Protein AF-A0A2X3JBE9-F1 (afdb_monomer_lite)

Organism: NCBI:txid158822

Structure (mmCIF, N/CA/C/O backbone):
data_AF-A0A2X3JBE9-F1
#
_entry.id   AF-A0A2X3JBE9-F1
#
loop_
_atom_site.group_PDB
_atom_site.id
_atom_site.type_symbol
_atom_site.label_atom_id
_atom_site.label_alt_id
_atom_site.label_comp_id
_atom_site.label_asym_id
_atom_site.label_entity_id
_atom_site.label_seq_id
_atom_site.pdbx_PDB_ins_code
_atom_site.Cartn_x
_atom_site.Cartn_y
_atom_site.Cartn_z
_atom_site.occupancy
_atom_site.B_iso_or_equiv
_atom_site.auth_seq_id
_atom_site.auth_comp_id
_atom_site.auth_asym_id
_atom_site.auth_atom_id
_atom_site.pdbx_PDB_model_num
ATOM 1 N N . MET A 1 1 ? 11.862 -20.921 -4.159 1.00 61.41 1 MET A N 1
ATOM 2 C CA . MET A 1 1 ? 11.186 -20.033 -3.189 1.00 61.41 1 MET A CA 1
ATOM 3 C C . MET A 1 1 ? 11.695 -18.623 -3.441 1.00 61.4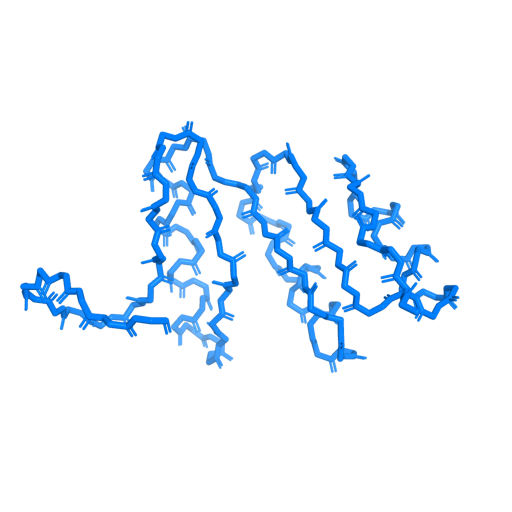1 1 MET A C 1
ATOM 5 O O . MET A 1 1 ? 12.890 -18.413 -3.296 1.00 61.41 1 MET A O 1
ATOM 9 N N . ILE A 1 2 ? 10.853 -17.706 -3.929 1.00 66.81 2 ILE A N 1
ATOM 10 C CA . ILE A 1 2 ? 11.260 -16.307 -4.149 1.00 66.81 2 ILE A CA 1
ATOM 11 C C . ILE A 1 2 ? 11.251 -15.612 -2.776 1.00 66.81 2 ILE A C 1
ATOM 13 O O . ILE A 1 2 ? 10.244 -15.725 -2.072 1.00 66.81 2 ILE A O 1
ATOM 17 N N . PRO A 1 3 ? 12.349 -14.966 -2.344 1.00 75.88 3 PRO A N 1
ATOM 18 C CA . PRO A 1 3 ? 12.397 -14.285 -1.055 1.00 75.88 3 PRO A CA 1
ATOM 19 C C . PRO A 1 3 ? 11.423 -13.103 -1.036 1.00 75.88 3 PRO A C 1
ATOM 21 O O . PRO A 1 3 ? 11.152 -12.500 -2.071 1.00 75.88 3 PRO A O 1
ATOM 24 N N . ARG A 1 4 ? 10.909 -12.763 0.150 1.00 82.19 4 ARG A N 1
ATOM 25 C CA . ARG A 1 4 ? 10.078 -11.572 0.361 1.00 82.19 4 ARG A CA 1
ATOM 26 C C . ARG A 1 4 ? 10.980 -10.385 0.715 1.00 82.19 4 ARG A C 1
ATOM 28 O O . ARG A 1 4 ? 11.398 -10.308 1.874 1.00 82.19 4 ARG A O 1
ATOM 35 N N . PRO A 1 5 ? 11.315 -9.483 -0.224 1.00 87.25 5 PRO A N 1
ATOM 36 C CA . PRO A 1 5 ? 12.104 -8.307 0.100 1.00 87.25 5 PRO A CA 1
ATOM 37 C C . PRO A 1 5 ? 11.316 -7.355 1.003 1.00 87.25 5 PRO A C 1
ATOM 39 O O . PRO A 1 5 ? 10.110 -7.133 0.843 1.00 87.25 5 PRO A O 1
ATOM 42 N N . THR A 1 6 ? 12.038 -6.782 1.959 1.00 89.06 6 THR A N 1
ATOM 43 C CA . THR A 1 6 ? 11.557 -5.671 2.771 1.00 89.06 6 THR A CA 1
ATOM 44 C C . THR A 1 6 ? 11.979 -4.379 2.095 1.00 89.06 6 THR A C 1
ATOM 46 O O . THR A 1 6 ? 13.158 -4.181 1.813 1.00 89.06 6 THR A O 1
ATOM 49 N N . VAL A 1 7 ? 11.012 -3.508 1.847 1.00 90.56 7 VAL A N 1
ATOM 50 C CA . VAL A 1 7 ? 11.196 -2.205 1.218 1.00 90.56 7 VAL A CA 1
ATOM 51 C C . VAL A 1 7 ? 10.845 -1.105 2.207 1.00 90.56 7 VAL A C 1
ATOM 53 O O . VAL A 1 7 ? 9.951 -1.240 3.049 1.00 90.56 7 VAL A O 1
ATOM 56 N N . SER A 1 8 ? 11.570 -0.002 2.109 1.00 88.81 8 SER A N 1
ATOM 57 C CA . SER A 1 8 ? 11.364 1.191 2.927 1.00 88.81 8 SER A CA 1
ATOM 58 C C . SER A 1 8 ? 10.579 2.268 2.176 1.00 88.81 8 SER A C 1
ATOM 60 O O . SER A 1 8 ? 9.985 3.157 2.787 1.00 88.81 8 SER A O 1
ATOM 62 N N . THR A 1 9 ? 10.516 2.170 0.843 1.00 89.44 9 THR A N 1
ATOM 63 C CA . THR A 1 9 ? 9.785 3.108 -0.011 1.00 89.44 9 THR A CA 1
ATOM 64 C C . THR A 1 9 ? 8.836 2.394 -0.974 1.00 89.44 9 THR A C 1
ATOM 66 O O . THR A 1 9 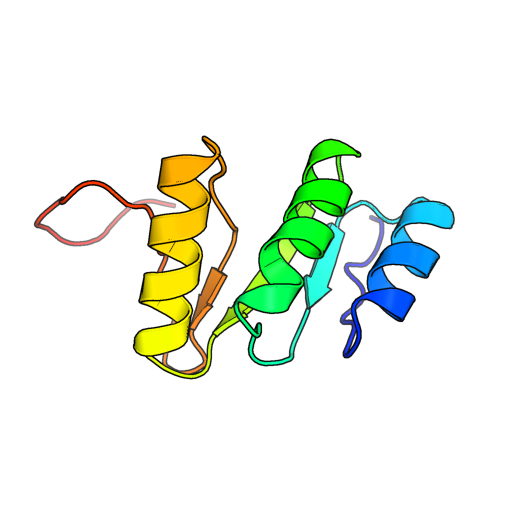? 9.045 1.248 -1.368 1.00 89.44 9 THR A O 1
ATOM 69 N N . LEU A 1 10 ? 7.774 3.088 -1.398 1.00 88.06 10 LEU A N 1
ATOM 70 C CA . LEU A 1 10 ? 6.894 2.573 -2.455 1.00 88.06 10 LEU A CA 1
ATOM 71 C C . LEU A 1 10 ? 7.569 2.562 -3.831 1.00 88.06 10 LEU A C 1
ATOM 73 O O . LEU A 1 10 ? 7.192 1.760 -4.674 1.00 88.06 10 LEU A O 1
ATOM 77 N N . ALA A 1 11 ? 8.575 3.412 -4.052 1.00 89.56 11 ALA A N 1
ATOM 78 C CA . ALA A 1 11 ? 9.355 3.393 -5.287 1.00 89.56 11 ALA A CA 1
ATOM 79 C C . ALA A 1 11 ? 10.182 2.100 -5.400 1.00 89.56 11 ALA A C 1
ATOM 81 O O . ALA A 1 11 ? 10.194 1.469 -6.452 1.00 89.56 11 ALA A O 1
ATOM 82 N N . GLU A 1 12 ? 10.803 1.657 -4.301 1.00 89.06 12 GLU A N 1
ATOM 83 C CA . GLU A 1 12 ? 11.424 0.329 -4.229 1.00 89.06 12 GLU A CA 1
ATOM 84 C C . GLU A 1 12 ? 10.386 -0.766 -4.489 1.00 89.06 12 GLU A C 1
ATOM 86 O O . GLU A 1 12 ? 10.631 -1.652 -5.302 1.00 89.06 12 GLU A O 1
ATOM 91 N N . ALA A 1 13 ? 9.204 -0.686 -3.863 1.00 89.81 13 ALA A N 1
ATOM 92 C CA . ALA A 1 13 ? 8.133 -1.660 -4.077 1.00 89.81 13 ALA A CA 1
ATOM 93 C C . ALA A 1 13 ? 7.724 -1.768 -5.559 1.00 89.81 13 ALA A C 1
ATOM 95 O O . ALA A 1 13 ? 7.566 -2.869 -6.081 1.00 89.81 13 ALA A O 1
ATOM 96 N N . GLU A 1 14 ? 7.595 -0.631 -6.244 1.00 90.38 14 GLU A N 1
ATOM 97 C CA . GLU A 1 14 ? 7.302 -0.552 -7.678 1.00 90.38 14 GLU A CA 1
ATOM 98 C C . GLU A 1 14 ? 8.425 -1.164 -8.527 1.00 90.38 14 GLU A C 1
ATOM 100 O O . GLU A 1 14 ? 8.140 -1.921 -9.456 1.00 90.38 14 GLU A O 1
ATOM 105 N N . ALA A 1 15 ? 9.690 -0.903 -8.187 1.00 91.38 15 ALA A N 1
ATOM 106 C CA . ALA A 1 15 ? 10.839 -1.479 -8.880 1.00 91.38 15 ALA A CA 1
ATOM 107 C C . ALA A 1 15 ? 10.919 -3.006 -8.702 1.00 91.38 15 ALA A C 1
ATOM 109 O O . ALA A 1 15 ? 11.123 -3.734 -9.673 1.00 91.38 15 ALA A O 1
ATOM 110 N N . PHE A 1 16 ? 10.695 -3.511 -7.485 1.00 89.44 16 PHE A N 1
ATOM 111 C CA . PHE A 1 16 ? 10.654 -4.950 -7.220 1.00 89.44 16 PHE A CA 1
ATOM 112 C C . PHE A 1 16 ? 9.465 -5.623 -7.913 1.00 89.44 16 PHE A C 1
ATOM 114 O O . PHE A 1 16 ? 9.632 -6.692 -8.500 1.00 89.44 16 PHE A O 1
ATOM 121 N N . ALA A 1 17 ? 8.293 -4.986 -7.923 1.00 89.62 17 ALA A N 1
ATOM 122 C CA . ALA A 1 17 ? 7.139 -5.474 -8.670 1.00 89.62 17 ALA A CA 1
ATOM 123 C C . ALA A 1 17 ? 7.432 -5.568 -10.177 1.00 89.62 17 ALA A C 1
ATOM 125 O O . ALA A 1 17 ? 7.111 -6.577 -10.803 1.00 89.62 17 ALA A O 1
ATOM 126 N N . ALA A 1 18 ? 8.101 -4.563 -10.753 1.00 88.81 18 ALA A N 1
ATOM 127 C CA . ALA A 1 18 ? 8.531 -4.585 -12.152 1.00 88.81 18 ALA A CA 1
ATOM 128 C C . ALA A 1 18 ? 9.577 -5.679 -12.437 1.00 88.81 18 ALA A C 1
ATOM 130 O O . ALA A 1 18 ? 9.590 -6.249 -13.525 1.00 88.81 18 ALA A O 1
ATOM 131 N N . ALA A 1 19 ? 10.413 -6.015 -11.451 1.00 89.06 19 ALA A N 1
ATOM 132 C CA . ALA A 1 19 ? 11.364 -7.124 -11.519 1.00 89.06 19 ALA A CA 1
ATOM 133 C C . ALA A 1 19 ? 10.722 -8.513 -11.296 1.00 89.06 19 ALA A C 1
ATOM 135 O O . ALA A 1 19 ? 11.431 -9.518 -11.312 1.00 89.06 19 ALA A O 1
ATOM 136 N N . GLY A 1 20 ? 9.401 -8.589 -11.090 1.00 88.56 20 GLY A N 1
ATOM 137 C CA . GLY A 1 20 ? 8.659 -9.844 -10.936 1.00 88.56 20 GLY A CA 1
ATOM 138 C C . GLY A 1 20 ? 8.496 -10.332 -9.494 1.00 88.56 20 GLY A C 1
ATOM 139 O O . GLY A 1 20 ? 8.018 -11.446 -9.277 1.00 88.56 20 GLY A O 1
ATOM 140 N N . TYR A 1 21 ? 8.855 -9.525 -8.493 1.00 90.31 21 TYR A N 1
ATOM 141 C CA . TYR A 1 21 ? 8.581 -9.859 -7.097 1.00 90.31 21 TYR A CA 1
ATOM 142 C C . TYR A 1 21 ? 7.121 -9.575 -6.762 1.00 90.31 21 TYR A C 1
ATOM 144 O O . TYR A 1 21 ? 6.653 -8.440 -6.820 1.00 90.31 21 TYR A O 1
ATOM 152 N N . THR A 1 22 ? 6.410 -10.617 -6.349 1.00 88.69 22 THR A N 1
ATOM 153 C CA . THR A 1 22 ? 4.984 -10.538 -6.020 1.00 88.69 22 THR A CA 1
ATOM 154 C C . THR A 1 22 ? 4.712 -10.512 -4.523 1.00 88.69 22 THR A C 1
ATOM 156 O O . THR A 1 22 ? 3.573 -10.306 -4.140 1.00 88.69 22 THR A O 1
ATOM 159 N N . ASN A 1 23 ? 5.713 -10.706 -3.661 1.00 90.12 23 ASN A N 1
ATOM 160 C CA . ASN A 1 23 ? 5.541 -10.699 -2.208 1.00 90.12 23 ASN A CA 1
ATOM 161 C C . ASN A 1 23 ? 6.484 -9.668 -1.583 1.00 90.12 23 ASN A C 1
ATOM 163 O O . ASN A 1 23 ? 7.694 -9.885 -1.580 1.00 90.12 23 ASN A O 1
ATOM 167 N N . LEU A 1 24 ? 5.944 -8.557 -1.075 1.00 91.25 24 LEU A N 1
ATOM 168 C CA . LEU A 1 24 ? 6.715 -7.401 -0.604 1.00 91.25 24 LEU A CA 1
ATOM 169 C C . LEU A 1 24 ? 6.268 -6.975 0.799 1.00 91.25 24 LEU A C 1
ATOM 171 O O . LEU A 1 24 ? 5.078 -6.995 1.111 1.00 91.25 24 LEU A O 1
ATOM 175 N N . LEU A 1 25 ? 7.208 -6.521 1.632 1.00 90.56 25 LEU A N 1
ATOM 176 C CA . LEU A 1 25 ? 6.905 -5.881 2.917 1.00 90.56 25 LEU A CA 1
ATOM 177 C C . LEU A 1 25 ? 7.324 -4.416 2.911 1.00 90.56 25 LEU A C 1
ATOM 179 O O . LEU A 1 25 ? 8.513 -4.122 2.915 1.00 90.56 25 LEU A O 1
ATOM 183 N N . TYR A 1 26 ? 6.363 -3.506 3.004 1.00 91.19 26 TYR A N 1
ATOM 184 C CA . TYR A 1 26 ? 6.605 -2.095 3.272 1.00 91.19 26 TYR A CA 1
ATOM 185 C C . TYR A 1 26 ? 6.734 -1.866 4.785 1.00 91.19 26 TYR A C 1
ATOM 187 O O . TYR A 1 26 ? 5.740 -1.809 5.510 1.00 91.19 26 TYR A O 1
ATOM 195 N N . ALA A 1 27 ? 7.972 -1.764 5.275 1.00 86.88 27 ALA A N 1
ATOM 196 C CA . ALA A 1 27 ? 8.298 -1.729 6.708 1.00 86.88 27 ALA A CA 1
ATOM 197 C C . ALA A 1 27 ? 8.290 -0.319 7.334 1.00 86.88 27 ALA A C 1
ATOM 199 O O . ALA A 1 27 ? 8.919 -0.077 8.369 1.00 86.88 27 ALA A O 1
ATOM 200 N N . VAL A 1 28 ? 7.572 0.617 6.718 1.00 85.94 28 VAL A N 1
ATOM 201 C CA . VAL A 1 28 ? 7.427 2.002 7.181 1.00 85.94 28 VAL A CA 1
ATOM 202 C C . VAL A 1 28 ? 5.945 2.283 7.411 1.00 85.94 28 VAL A C 1
ATOM 204 O O . VAL A 1 28 ? 5.110 1.745 6.689 1.00 85.94 28 VAL A O 1
ATOM 207 N N . GLY A 1 29 ? 5.619 3.116 8.405 1.00 84.25 29 GLY A N 1
ATOM 208 C CA . GLY A 1 29 ? 4.249 3.577 8.640 1.00 84.25 29 GLY A CA 1
ATOM 209 C C . GLY A 1 29 ? 3.635 4.120 7.349 1.00 84.25 29 GLY A C 1
ATOM 210 O O . GLY A 1 29 ? 4.209 4.995 6.684 1.00 84.25 29 GLY A O 1
ATOM 211 N N . ILE A 1 30 ? 2.505 3.552 6.930 1.00 87.00 30 ILE A N 1
ATOM 212 C CA . ILE A 1 30 ? 1.823 4.010 5.722 1.00 87.00 30 ILE A CA 1
ATOM 213 C C . ILE A 1 30 ? 1.149 5.356 5.993 1.00 87.00 30 ILE A C 1
ATOM 215 O O . ILE A 1 30 ? 0.390 5.528 6.943 1.00 87.00 30 ILE A O 1
ATOM 219 N N . ALA A 1 31 ? 1.418 6.331 5.130 1.00 87.94 31 ALA A N 1
ATOM 220 C CA . ALA A 1 31 ? 0.674 7.580 5.151 1.00 87.94 31 ALA A CA 1
ATOM 221 C C . ALA A 1 31 ? -0.615 7.417 4.323 1.00 87.94 31 ALA A C 1
ATOM 223 O O . ALA A 1 31 ? -0.544 6.826 3.243 1.00 87.94 31 ALA A O 1
ATOM 224 N N . PRO A 1 32 ? -1.765 7.982 4.739 1.00 86.31 32 PRO A N 1
ATOM 225 C CA . PRO A 1 32 ? -3.040 7.809 4.031 1.00 86.31 32 PRO A CA 1
ATOM 226 C C . PRO A 1 32 ? -2.986 8.183 2.540 1.00 86.31 32 PRO A C 1
ATOM 228 O O . PRO A 1 32 ? -3.515 7.476 1.688 1.00 86.31 32 PRO A O 1
ATOM 231 N N . HIS A 1 33 ? -2.242 9.237 2.190 1.00 89.06 33 HIS A N 1
ATOM 232 C CA . HIS A 1 33 ? -2.063 9.675 0.798 1.00 89.06 33 HIS A CA 1
ATOM 233 C C . HIS A 1 33 ? -1.294 8.671 -0.086 1.00 89.06 33 HIS A C 1
ATOM 235 O O . HIS A 1 33 ? -1.272 8.809 -1.307 1.00 89.06 33 HIS A O 1
ATOM 241 N N . LYS A 1 34 ? -0.639 7.665 0.507 1.00 89.06 34 LYS A N 1
ATOM 242 C CA . LYS A 1 34 ? 0.089 6.601 -0.200 1.00 89.06 34 LYS A CA 1
ATOM 243 C C . LYS A 1 34 ? -0.769 5.357 -0.455 1.00 89.06 34 LYS A C 1
ATOM 245 O O . LYS A 1 34 ? -0.347 4.497 -1.226 1.00 89.06 34 LYS A O 1
ATOM 250 N N . LEU A 1 35 ? -1.963 5.265 0.137 1.00 89.06 35 LEU A N 1
ATOM 251 C CA . LEU A 1 35 ? -2.868 4.120 -0.019 1.00 89.06 35 LEU A CA 1
ATOM 252 C C . LEU A 1 35 ? -3.287 3.865 -1.475 1.00 89.06 35 LEU A C 1
ATOM 254 O O . LEU A 1 35 ? -3.222 2.708 -1.887 1.00 89.06 35 LEU A O 1
ATOM 258 N N . PRO A 1 36 ? -3.575 4.888 -2.308 1.00 91.38 36 PRO A N 1
ATOM 259 C CA . PRO A 1 36 ? -3.860 4.655 -3.724 1.00 91.38 36 PRO A CA 1
ATOM 260 C C . PRO A 1 36 ? -2.703 3.999 -4.480 1.00 91.38 36 PRO A C 1
ATOM 262 O O . PRO A 1 36 ? -2.917 3.149 -5.341 1.00 91.38 36 PRO A O 1
ATOM 265 N N . ARG A 1 37 ? -1.458 4.346 -4.132 1.00 91.81 37 ARG A N 1
ATOM 266 C CA . ARG A 1 37 ? -0.269 3.729 -4.737 1.00 91.81 37 ARG A CA 1
ATOM 267 C C . ARG A 1 37 ? -0.092 2.280 -4.286 1.00 91.81 37 ARG A C 1
ATOM 269 O O . ARG A 1 37 ? 0.219 1.426 -5.110 1.00 91.81 37 ARG A O 1
ATOM 276 N N . ALA A 1 38 ? -0.325 1.994 -3.006 1.00 90.25 38 ALA A N 1
ATOM 277 C CA . ALA A 1 38 ? -0.311 0.628 -2.483 1.00 90.25 38 ALA A CA 1
ATOM 278 C C . ALA A 1 38 ? -1.399 -0.240 -3.143 1.00 90.25 38 ALA A C 1
ATOM 280 O O . ALA A 1 38 ? -1.112 -1.341 -3.606 1.00 90.25 38 ALA A O 1
ATOM 281 N N . ALA A 1 39 ? -2.618 0.288 -3.278 1.00 89.94 39 ALA A N 1
ATOM 282 C CA . ALA A 1 39 ? -3.718 -0.385 -3.962 1.00 89.94 39 ALA A CA 1
ATOM 283 C C . ALA A 1 39 ? -3.407 -0.651 -5.442 1.00 89.94 39 ALA A C 1
ATOM 285 O O . ALA A 1 39 ? -3.673 -1.742 -5.938 1.00 89.94 39 ALA A O 1
ATOM 286 N N . ALA A 1 40 ? -2.775 0.298 -6.142 1.00 91.19 40 ALA A N 1
ATOM 287 C CA . ALA A 1 40 ? -2.358 0.107 -7.530 1.00 91.19 40 ALA A CA 1
ATOM 288 C C . ALA A 1 40 ? -1.332 -1.030 -7.696 1.00 91.19 40 ALA A C 1
ATOM 290 O O . ALA A 1 40 ? -1.350 -1.724 -8.711 1.00 91.19 40 ALA A O 1
ATOM 291 N N . LEU A 1 41 ? -0.448 -1.246 -6.714 1.00 89.56 41 LEU A N 1
ATOM 292 C CA . LEU A 1 41 ? 0.454 -2.404 -6.697 1.00 89.56 41 LEU A CA 1
ATOM 293 C C . LEU A 1 41 ? -0.316 -3.708 -6.461 1.00 89.56 41 LEU A C 1
ATOM 295 O O . LEU A 1 41 ? -0.104 -4.683 -7.179 1.00 89.56 41 LEU A O 1
ATOM 299 N N . MET A 1 42 ? -1.256 -3.714 -5.516 1.00 89.00 42 MET A N 1
ATOM 300 C CA . MET A 1 42 ? -2.091 -4.887 -5.236 1.00 89.00 42 MET A CA 1
ATOM 301 C C . MET A 1 42 ? -2.975 -5.276 -6.424 1.00 89.00 42 MET A C 1
ATOM 303 O O . MET A 1 42 ? -3.080 -6.455 -6.752 1.00 89.00 42 MET A O 1
ATOM 307 N N . ALA A 1 43 ? -3.523 -4.294 -7.142 1.00 88.38 43 ALA A N 1
ATOM 308 C CA . ALA A 1 43 ? -4.281 -4.509 -8.372 1.00 88.38 43 ALA A CA 1
ATOM 309 C C . ALA A 1 43 ? -3.438 -5.140 -9.498 1.00 88.38 43 ALA A C 1
ATOM 311 O O . ALA A 1 43 ? -3.981 -5.809 -10.372 1.00 88.38 43 ALA A O 1
ATOM 312 N N . LYS A 1 44 ? -2.107 -4.978 -9.464 1.00 88.00 44 LYS A N 1
ATOM 313 C CA . LYS A 1 44 ? -1.164 -5.651 -10.375 1.00 88.00 44 LYS A CA 1
ATOM 314 C C . LYS A 1 44 ? -0.816 -7.083 -9.939 1.00 88.00 44 LYS A C 1
ATOM 316 O O . LYS A 1 44 ? 0.023 -7.715 -10.573 1.00 88.00 44 LYS A O 1
ATOM 321 N N . GLY A 1 45 ? -1.424 -7.596 -8.867 1.00 88.75 45 GLY A N 1
ATOM 322 C CA . GLY A 1 45 ? -1.152 -8.929 -8.321 1.00 88.75 45 GLY A CA 1
ATOM 323 C C . GLY A 1 45 ? 0.015 -8.981 -7.330 1.00 88.75 45 GLY A C 1
ATOM 324 O O . GLY A 1 45 ? 0.495 -10.066 -7.005 1.00 88.75 45 GLY A O 1
ATOM 325 N N . VAL A 1 46 ? 0.486 -7.829 -6.839 1.00 90.94 46 VAL A N 1
ATOM 326 C CA . VAL A 1 46 ? 1.524 -7.770 -5.803 1.00 90.94 46 VAL A CA 1
ATOM 327 C C . VAL A 1 46 ? 0.881 -7.942 -4.429 1.00 90.94 46 VAL A C 1
ATOM 329 O O . VAL A 1 46 ? 0.094 -7.110 -3.986 1.00 90.94 46 VAL A O 1
ATOM 332 N N . ASN A 1 47 ? 1.258 -8.991 -3.710 1.00 89.81 47 ASN A N 1
ATOM 333 C CA . ASN A 1 47 ? 0.955 -9.156 -2.297 1.00 89.81 47 ASN A CA 1
ATOM 334 C C . ASN A 1 47 ? 1.837 -8.208 -1.469 1.00 89.81 47 ASN A C 1
ATOM 336 O O . ASN A 1 47 ? 2.963 -8.535 -1.080 1.00 89.81 47 ASN A O 1
ATOM 340 N N . LEU A 1 48 ? 1.333 -6.989 -1.277 1.00 90.31 48 LEU A N 1
ATOM 341 C CA . LEU A 1 48 ? 1.989 -5.939 -0.516 1.00 90.31 48 LEU A CA 1
ATOM 342 C C . LEU A 1 48 ? 1.497 -5.955 0.933 1.00 90.31 48 LEU A C 1
ATOM 344 O O . LEU A 1 48 ? 0.337 -5.662 1.217 1.00 90.31 48 LEU A O 1
ATOM 348 N N . HIS A 1 49 ? 2.411 -6.234 1.854 1.00 90.88 49 HIS A N 1
ATOM 349 C CA . HIS A 1 49 ? 2.183 -6.087 3.284 1.00 90.88 49 HIS A CA 1
ATOM 350 C C . HIS A 1 49 ? 2.621 -4.695 3.746 1.00 90.88 49 HIS A C 1
ATOM 352 O O . HIS A 1 49 ? 3.727 -4.271 3.412 1.00 90.88 49 HIS A O 1
ATOM 358 N N . ILE A 1 50 ? 1.807 -3.996 4.537 1.00 90.31 50 ILE A N 1
ATOM 359 C CA . ILE A 1 50 ? 2.119 -2.647 5.041 1.00 90.31 50 ILE A CA 1
ATOM 360 C C . ILE A 1 50 ? 2.246 -2.631 6.564 1.00 90.31 50 ILE A C 1
ATOM 362 O O . ILE A 1 50 ? 1.531 -3.346 7.261 1.00 90.31 50 ILE A O 1
ATOM 366 N N . LEU A 1 51 ? 3.159 -1.812 7.084 1.00 89.31 51 LEU A N 1
ATOM 367 C CA . LEU A 1 51 ? 3.325 -1.594 8.517 1.00 89.31 51 LEU A CA 1
ATOM 368 C C . LEU A 1 51 ? 2.541 -0.354 8.969 1.00 89.31 51 LEU A C 1
ATOM 370 O O . LEU A 1 51 ? 2.541 0.680 8.302 1.00 89.31 51 LEU A O 1
ATOM 374 N N . LEU A 1 52 ? 1.907 -0.464 10.127 1.00 88.44 52 LEU A N 1
ATOM 375 C CA . LEU A 1 52 ? 1.169 0.586 10.815 1.00 88.44 52 LEU A CA 1
ATOM 376 C C . LEU A 1 52 ? 1.840 0.839 12.162 1.00 88.44 52 LEU A C 1
ATOM 378 O O . LEU A 1 52 ? 2.183 -0.111 12.861 1.00 88.44 52 LEU A O 1
ATOM 382 N N . ASP A 1 53 ? 2.037 2.094 12.540 1.00 86.88 53 ASP A N 1
ATOM 383 C CA . ASP A 1 53 ? 2.660 2.475 13.815 1.00 86.88 53 ASP A CA 1
ATOM 384 C C . ASP A 1 53 ? 1.699 3.170 14.785 1.00 86.88 53 ASP A C 1
ATOM 386 O O . ASP A 1 53 ? 2.061 3.409 15.936 1.00 86.88 53 ASP A O 1
ATOM 390 N N . SER A 1 54 ? 0.481 3.470 14.335 1.00 84.25 54 SER A N 1
ATOM 391 C CA . SER A 1 54 ? -0.492 4.248 15.092 1.00 84.25 54 SER A CA 1
ATOM 392 C C . SER A 1 54 ? -1.936 3.904 14.706 1.00 84.25 54 SER A C 1
ATOM 394 O O . SER A 1 54 ? -2.22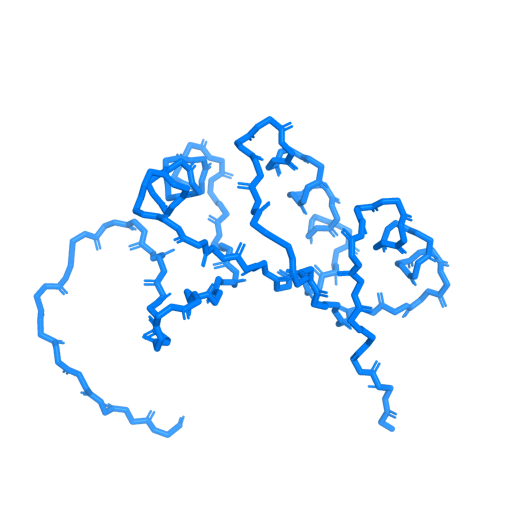1 3.506 13.574 1.00 84.25 54 SER A O 1
ATOM 396 N N . GLU A 1 55 ? -2.866 4.061 15.650 1.00 86.06 55 GLU A N 1
ATOM 397 C CA . GLU A 1 55 ? -4.302 3.829 15.422 1.00 86.06 55 GLU A CA 1
ATOM 398 C C . GLU A 1 55 ? -4.888 4.680 14.280 1.00 86.06 55 GLU A C 1
ATOM 400 O O . GLU A 1 55 ? -5.607 4.119 13.452 1.00 86.06 55 GLU A O 1
ATOM 405 N N . PRO A 1 56 ? -4.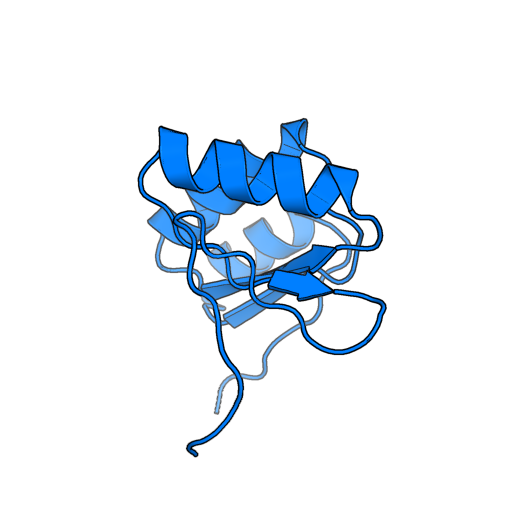554 5.982 14.125 1.00 87.38 56 PRO A N 1
ATOM 406 C CA . PRO A 1 56 ? -5.070 6.781 13.013 1.00 87.38 56 PRO A CA 1
ATOM 407 C C . PRO A 1 56 ? -4.683 6.229 11.635 1.00 87.38 56 PRO A C 1
ATOM 409 O O . PRO A 1 56 ? -5.458 6.347 10.688 1.00 87.38 56 PRO A O 1
ATOM 412 N N . GLN A 1 57 ? -3.509 5.595 11.506 1.00 86.38 57 GLN A N 1
ATOM 413 C CA . GLN A 1 57 ? -3.126 4.920 10.262 1.00 86.38 57 GLN A CA 1
ATOM 414 C C . GLN A 1 57 ? -3.989 3.682 10.008 1.00 86.38 57 GLN A C 1
ATOM 416 O O . GLN A 1 57 ? -4.395 3.453 8.870 1.00 86.38 57 GLN A O 1
ATOM 421 N N . ALA A 1 58 ? -4.287 2.898 11.050 1.00 87.25 58 ALA A N 1
ATOM 422 C CA . ALA A 1 58 ? -5.160 1.733 10.936 1.00 87.25 58 ALA A CA 1
ATOM 423 C C . ALA A 1 58 ? -6.573 2.129 10.495 1.00 87.25 58 ALA A C 1
ATOM 425 O O . ALA A 1 58 ? -7.110 1.520 9.570 1.00 87.25 58 ALA A O 1
ATOM 426 N N . THR A 1 59 ? -7.129 3.191 11.084 1.00 89.56 59 THR A N 1
ATOM 427 C CA . THR A 1 59 ? -8.427 3.747 10.680 1.00 89.56 59 THR A CA 1
ATOM 428 C C . THR A 1 59 ? -8.407 4.191 9.221 1.00 89.56 59 THR A C 1
ATOM 430 O O . THR A 1 59 ? -9.259 3.763 8.450 1.00 89.56 59 THR A O 1
ATOM 433 N N . ALA A 1 60 ? -7.393 4.952 8.799 1.00 89.19 60 ALA A N 1
ATOM 434 C CA . ALA A 1 60 ? -7.294 5.418 7.417 1.00 89.19 60 ALA A CA 1
ATOM 435 C C . ALA A 1 60 ? -7.186 4.268 6.398 1.00 89.19 60 ALA A C 1
ATOM 437 O O . ALA A 1 60 ? -7.776 4.329 5.320 1.00 89.19 60 ALA A O 1
ATOM 438 N N . VAL A 1 61 ? -6.448 3.203 6.730 1.00 90.00 61 VAL A N 1
ATOM 439 C CA . VAL A 1 61 ? -6.354 2.001 5.886 1.00 90.00 61 VAL A CA 1
ATOM 440 C C . VAL A 1 61 ? -7.694 1.276 5.817 1.00 90.00 61 VAL A C 1
ATOM 442 O O . VAL A 1 61 ? -8.100 0.865 4.731 1.00 90.00 61 VAL A O 1
ATOM 445 N N . ALA A 1 62 ? -8.383 1.124 6.949 1.00 88.62 62 ALA A N 1
ATOM 446 C CA . ALA A 1 62 ? -9.681 0.464 7.005 1.00 88.62 62 ALA A CA 1
ATOM 447 C C . ALA A 1 62 ? -10.739 1.239 6.205 1.00 88.62 62 ALA A C 1
ATOM 449 O O . ALA A 1 62 ? -11.435 0.640 5.388 1.00 88.62 62 ALA A O 1
ATOM 450 N N . GLU A 1 63 ? -10.821 2.559 6.381 1.00 90.19 63 GLU A N 1
ATOM 451 C CA . GLU A 1 63 ? -11.723 3.439 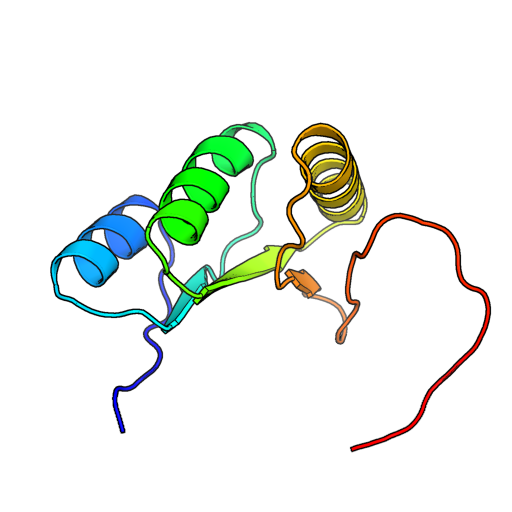5.628 1.00 90.19 63 GLU A CA 1
ATOM 452 C C . GLU A 1 63 ? -11.454 3.366 4.124 1.00 90.19 63 GLU A C 1
ATOM 454 O O . GLU A 1 63 ? -12.380 3.186 3.333 1.00 90.19 63 GLU A O 1
ATOM 459 N N . TYR A 1 64 ? -10.182 3.430 3.719 1.00 89.81 64 TYR A N 1
ATOM 460 C CA . TYR A 1 64 ? -9.799 3.309 2.315 1.00 89.81 64 TYR A CA 1
ATOM 461 C C . TYR A 1 64 ? -10.148 1.925 1.745 1.00 89.81 64 TYR A C 1
ATOM 463 O O . TYR A 1 64 ? -10.674 1.816 0.638 1.00 89.81 64 TYR A O 1
ATOM 471 N N . GLY A 1 65 ? -9.891 0.862 2.510 1.00 89.00 65 GLY A N 1
ATOM 472 C CA . GLY A 1 65 ? -10.243 -0.504 2.138 1.00 89.00 65 GLY A CA 1
ATOM 473 C C . GLY A 1 65 ? -11.746 -0.690 1.934 1.00 89.00 65 GLY A C 1
ATOM 474 O O . GLY A 1 65 ? -12.155 -1.253 0.923 1.00 89.00 65 GLY A O 1
ATOM 475 N N . GLN A 1 66 ? -12.574 -0.144 2.830 1.00 89.00 66 GLN A N 1
ATOM 476 C CA . GLN A 1 66 ? -14.035 -0.163 2.695 1.00 89.00 66 GLN A CA 1
ATOM 477 C C . GLN A 1 66 ? -14.515 0.627 1.477 1.00 89.00 66 GLN A C 1
ATOM 479 O O . GLN A 1 66 ? -15.342 0.134 0.714 1.00 89.00 66 GLN A O 1
ATOM 484 N N . ALA A 1 67 ? -13.973 1.827 1.261 1.00 87.31 67 ALA A N 1
ATOM 485 C CA . ALA A 1 67 ? -14.375 2.686 0.151 1.00 87.31 67 ALA A CA 1
ATOM 486 C C . ALA A 1 67 ? -14.054 2.080 -1.227 1.00 87.31 67 ALA A C 1
ATOM 488 O O . ALA A 1 67 ? -14.770 2.335 -2.194 1.00 87.31 67 ALA A O 1
ATOM 489 N N . HIS A 1 68 ? -12.987 1.282 -1.322 1.00 86.12 68 HIS A N 1
ATOM 490 C CA . HIS A 1 68 ? -12.494 0.738 -2.589 1.00 86.12 68 HIS A CA 1
ATOM 491 C C . HIS A 1 68 ? -12.635 -0.786 -2.727 1.00 86.12 68 HIS A C 1
ATOM 493 O O . HIS A 1 68 ? -12.254 -1.332 -3.761 1.00 86.12 68 HIS A O 1
ATOM 499 N N . GLY A 1 69 ? -13.174 -1.478 -1.720 1.00 85.12 69 GLY A N 1
ATOM 500 C CA . GLY A 1 69 ? -13.329 -2.935 -1.729 1.0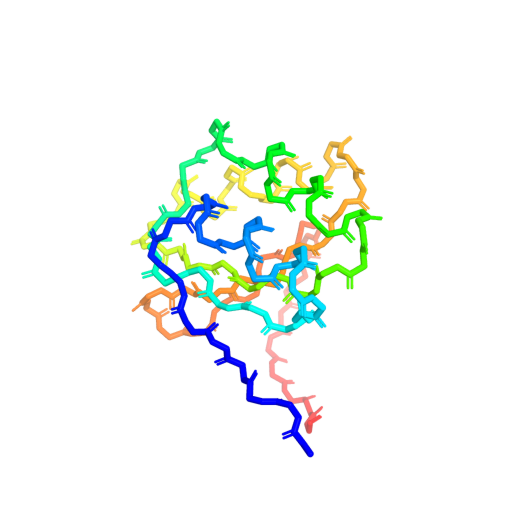0 85.12 69 GLY A CA 1
ATOM 501 C C . GLY A 1 69 ? -12.004 -3.705 -1.651 1.00 85.12 69 GLY A C 1
ATOM 502 O O . GLY A 1 69 ? -11.898 -4.793 -2.213 1.00 85.12 69 GLY A O 1
ATOM 503 N N . PHE A 1 70 ? -10.990 -3.154 -0.975 1.00 80.81 70 PHE A N 1
ATOM 504 C CA . PHE A 1 70 ? -9.684 -3.797 -0.787 1.00 80.81 70 PHE A CA 1
ATOM 505 C C . PHE A 1 70 ? -9.454 -4.199 0.671 1.00 80.81 70 PHE A C 1
ATOM 507 O O . PHE A 1 70 ? -9.701 -3.425 1.593 1.00 80.81 70 PHE A O 1
ATOM 514 N N . ALA A 1 71 ? -8.890 -5.389 0.876 1.00 83.81 71 ALA A N 1
ATOM 515 C CA . ALA A 1 71 ? -8.360 -5.816 2.167 1.00 83.81 71 ALA A CA 1
ATOM 516 C C . ALA A 1 71 ? -6.832 -5.699 2.149 1.00 83.81 71 ALA A C 1
ATOM 518 O O . ALA A 1 71 ? -6.165 -6.399 1.388 1.00 83.81 71 ALA A O 1
ATOM 519 N N . PHE A 1 72 ? -6.275 -4.811 2.973 1.00 85.12 72 PHE A N 1
ATOM 520 C CA . PHE A 1 72 ? -4.827 -4.661 3.099 1.00 85.12 72 PHE A CA 1
ATOM 521 C C . PHE A 1 72 ? -4.268 -5.657 4.110 1.00 85.12 72 PHE A C 1
ATOM 523 O O . PHE A 1 72 ? -4.765 -5.779 5.229 1.00 85.12 72 PHE A O 1
ATOM 530 N N . SER A 1 73 ? -3.168 -6.307 3.745 1.00 87.19 73 SER A N 1
ATOM 531 C CA . SER A 1 73 ? -2.369 -7.076 4.693 1.00 87.19 73 SER A CA 1
ATOM 532 C C . SER A 1 73 ? -1.562 -6.115 5.562 1.00 87.19 73 SER A C 1
ATOM 534 O O . SER A 1 73 ? -0.536 -5.589 5.129 1.00 87.19 73 SER A O 1
ATOM 536 N N . VAL A 1 74 ? -2.024 -5.870 6.785 1.00 87.12 74 VAL A N 1
ATOM 537 C CA . VAL A 1 74 ? -1.397 -4.918 7.708 1.00 87.12 74 VAL A CA 1
ATOM 538 C C . VAL A 1 74 ? -0.641 -5.620 8.835 1.00 87.12 74 VAL A C 1
ATOM 540 O O . VAL A 1 74 ? -1.079 -6.638 9.365 1.00 87.12 74 VAL A O 1
ATOM 543 N N . PHE A 1 75 ? 0.489 -5.045 9.228 1.00 84.75 75 PHE A N 1
ATOM 544 C CA . PHE A 1 75 ? 1.202 -5.370 10.455 1.00 84.75 75 PHE A CA 1
ATOM 545 C C . PHE A 1 75 ? 1.170 -4.145 11.358 1.00 84.75 75 PHE A C 1
ATOM 547 O O . PHE A 1 75 ? 1.607 -3.074 10.955 1.00 84.75 75 PHE A O 1
ATOM 554 N N . TYR A 1 76 ? 0.685 -4.285 12.585 1.00 82.38 76 TYR A N 1
ATOM 555 C CA . TYR A 1 76 ? 0.783 -3.217 13.574 1.00 82.38 76 TYR A CA 1
ATOM 556 C C . TYR A 1 76 ? 2.113 -3.344 14.325 1.00 82.38 76 TYR A C 1
ATOM 558 O O . TYR A 1 76 ? 2.471 -4.430 14.785 1.00 82.38 76 TYR A O 1
ATOM 566 N N . ARG A 1 77 ? 2.866 -2.244 14.446 1.00 71.69 77 ARG A N 1
ATOM 567 C CA . ARG A 1 77 ? 4.166 -2.176 15.141 1.00 71.69 77 ARG A CA 1
ATOM 568 C C . ARG A 1 77 ? 4.044 -2.471 16.645 1.00 71.69 77 ARG A C 1
ATOM 570 O O . ARG A 1 77 ? 5.048 -2.715 17.302 1.00 71.69 77 ARG A O 1
ATOM 577 N N . SER A 1 78 ? 2.828 -2.562 17.168 1.00 56.84 78 SER A N 1
ATOM 578 C CA . SER A 1 78 ? 2.506 -3.187 18.448 1.00 56.84 78 SER A CA 1
ATOM 579 C C . SER A 1 78 ? 1.781 -4.510 18.158 1.00 56.84 78 SER A C 1
ATOM 581 O O . SER A 1 78 ? 0.595 -4.480 17.894 1.00 56.84 78 SER A O 1
ATOM 583 N N . GLY A 1 79 ? 2.473 -5.656 18.136 1.00 55.53 79 GLY A N 1
ATOM 584 C CA . GLY A 1 79 ? 1.878 -7.011 18.109 1.00 55.53 79 GLY A CA 1
ATOM 585 C C . GLY A 1 79 ? 0.611 -7.232 17.248 1.00 55.53 79 GLY A C 1
ATOM 586 O O . GLY A 1 79 ? -0.492 -6.996 17.714 1.00 55.53 79 GLY A O 1
ATOM 587 N N . LEU A 1 80 ? 0.779 -7.744 16.020 1.00 42.81 80 LEU A N 1
ATOM 588 C CA . LEU A 1 80 ? -0.235 -8.323 15.108 1.00 42.81 80 LEU A CA 1
ATOM 589 C C . LEU A 1 80 ? -1.716 -7.913 15.336 1.00 42.81 80 LEU A C 1
ATOM 591 O O . LEU A 1 80 ? -2.454 -8.592 16.044 1.00 42.81 80 LEU A O 1
ATOM 595 N N . ALA A 1 81 ? -2.182 -6.878 14.631 1.00 44.94 81 ALA A N 1
ATOM 596 C CA . ALA A 1 81 ? -3.608 -6.584 14.472 1.00 44.94 81 ALA A CA 1
ATOM 597 C C . ALA A 1 81 ? -3.955 -6.518 12.977 1.00 44.94 81 ALA A C 1
ATOM 599 O O . ALA A 1 81 ? -3.345 -5.751 12.236 1.00 44.94 81 ALA A O 1
ATOM 600 N N . THR A 1 82 ? -4.912 -7.334 12.533 1.00 46.44 82 THR A N 1
ATOM 601 C CA . THR A 1 82 ? -5.493 -7.314 11.182 1.00 46.44 82 THR A CA 1
ATOM 602 C C . THR A 1 82 ? -6.621 -6.286 11.121 1.00 46.44 82 THR A C 1
ATOM 604 O O . THR A 1 82 ? -7.632 -6.446 11.802 1.00 46.44 82 THR A O 1
ATOM 607 N N . ALA A 1 83 ? -6.468 -5.239 10.308 1.00 49.28 83 ALA A N 1
ATOM 608 C CA . ALA A 1 83 ? -7.515 -4.252 10.058 1.00 49.28 83 ALA A CA 1
ATOM 609 C C . ALA A 1 83 ? -8.406 -4.719 8.896 1.00 49.28 83 ALA A C 1
ATOM 611 O O . ALA A 1 83 ? -8.124 -4.433 7.735 1.00 49.28 83 ALA A O 1
ATOM 612 N N . THR A 1 84 ? -9.487 -5.432 9.210 1.00 46.38 84 THR A N 1
ATOM 613 C CA . THR A 1 84 ? -10.599 -5.645 8.274 1.00 46.38 84 THR A CA 1
ATOM 614 C C . THR A 1 84 ? -11.788 -4.854 8.802 1.00 46.38 84 THR A C 1
ATOM 616 O O . THR A 1 84 ? -12.240 -5.084 9.921 1.00 46.38 84 THR A O 1
ATOM 619 N N . GLY A 1 85 ? -12.254 -3.872 8.028 1.00 48.66 85 GLY A N 1
ATOM 620 C CA . GLY A 1 85 ? -13.465 -3.124 8.361 1.00 48.66 85 GLY A CA 1
ATOM 621 C C . GLY A 1 85 ? -14.706 -4.020 8.276 1.00 48.66 85 GLY A C 1
ATOM 622 O O . GLY A 1 85 ? -14.788 -4.859 7.380 1.00 48.66 85 GLY A O 1
ATOM 623 N N . ALA A 1 86 ? -15.643 -3.777 9.196 1.00 41.38 86 ALA A N 1
ATOM 624 C CA . ALA A 1 86 ? -16.846 -4.542 9.562 1.00 41.38 86 ALA A CA 1
ATOM 625 C C . ALA A 1 86 ? -16.666 -5.357 10.862 1.00 41.38 86 ALA A C 1
ATOM 627 O O . ALA A 1 86 ? -16.253 -6.509 10.853 1.00 41.38 86 ALA A O 1
ATOM 628 N N . ASP A 1 87 ? -16.959 -4.681 11.980 1.00 45.25 87 ASP A N 1
ATOM 629 C CA . ASP A 1 87 ? -17.264 -5.179 13.334 1.00 45.25 87 ASP A CA 1
ATOM 630 C C . ASP A 1 87 ? -17.296 -6.711 13.525 1.00 45.25 87 ASP A C 1
ATOM 632 O O . ASP A 1 87 ? -18.188 -7.380 13.008 1.00 45.25 87 ASP A O 1
ATOM 636 N N . CYS A 1 88 ? -16.389 -7.273 14.334 1.00 34.06 88 CYS A N 1
ATOM 637 C CA . CYS A 1 88 ? -16.577 -8.617 14.891 1.00 34.06 88 CYS A CA 1
ATOM 638 C C . CYS A 1 88 ? -15.878 -8.785 16.247 1.00 34.06 88 CYS A C 1
ATOM 640 O O . CYS A 1 88 ? -14.676 -9.024 16.357 1.00 34.06 88 CYS A O 1
ATOM 642 N N . ARG A 1 89 ? -16.682 -8.702 17.311 1.00 40.53 89 ARG A N 1
ATOM 643 C CA . ARG A 1 89 ? -16.373 -9.237 18.643 1.00 40.53 89 ARG A CA 1
ATOM 644 C C . ARG A 1 89 ? -15.864 -10.689 18.553 1.00 40.53 89 ARG A C 1
ATOM 646 O O . ARG A 1 89 ? -16.510 -11.516 17.919 1.00 40.53 89 ARG A O 1
ATOM 653 N N . ARG A 1 90 ? -14.859 -10.996 19.385 1.00 31.38 90 ARG A N 1
ATOM 654 C CA . ARG A 1 90 ? -14.323 -12.318 19.799 1.00 31.38 90 ARG A CA 1
ATOM 655 C C . ARG A 1 90 ? -13.142 -12.890 18.996 1.00 31.38 90 ARG A C 1
ATOM 657 O O . ARG A 1 90 ? -13.299 -13.469 17.935 1.00 31.38 90 ARG A O 1
ATOM 664 N N . THR A 1 91 ? -11.974 -12.779 19.630 1.00 31.58 91 THR A N 1
ATOM 665 C CA . THR A 1 91 ? -11.121 -13.892 20.094 1.00 31.58 91 THR A CA 1
ATOM 666 C C . THR A 1 91 ? -10.821 -15.051 19.133 1.00 31.58 91 THR A C 1
ATOM 668 O O . THR A 1 91 ? -11.676 -15.891 18.901 1.00 31.58 91 THR A O 1
ATOM 671 N N . ALA A 1 92 ? -9.536 -15.126 18.764 1.00 39.22 92 ALA A N 1
ATOM 672 C CA . ALA A 1 92 ? -8.649 -16.295 18.655 1.00 39.22 92 ALA A CA 1
ATOM 673 C C . ALA A 1 92 ? -9.066 -17.565 17.875 1.00 39.22 92 ALA A C 1
ATOM 675 O O . ALA A 1 92 ? -10.185 -18.060 17.941 1.00 39.22 92 ALA A O 1
ATOM 676 N N . THR A 1 93 ? -8.013 -18.214 17.357 1.00 31.77 93 THR A N 1
ATOM 677 C CA . THR A 1 93 ? -7.884 -19.633 16.948 1.00 31.77 93 THR A CA 1
ATOM 678 C C . THR A 1 93 ? -8.415 -20.011 15.559 1.00 31.77 93 THR A C 1
ATOM 680 O O . THR A 1 93 ? -9.604 -20.243 15.384 1.00 31.77 93 THR A O 1
ATOM 683 N N . ASN A 1 94 ? -7.519 -20.188 14.576 1.00 26.30 94 ASN A N 1
ATOM 684 C CA . ASN A 1 94 ? -6.968 -21.510 14.225 1.00 26.30 94 ASN A CA 1
ATOM 685 C C . ASN A 1 94 ? -6.094 -21.463 12.951 1.00 26.30 94 ASN A C 1
ATOM 687 O O . ASN A 1 94 ? -6.602 -21.129 11.888 1.00 26.30 94 ASN A O 1
ATOM 691 N N . PHE A 1 95 ? -4.836 -21.892 13.140 1.00 37.94 95 PHE A N 1
ATOM 692 C CA . PHE A 1 95 ? -3.817 -22.402 12.199 1.00 37.94 95 PHE A CA 1
ATOM 693 C C . PHE A 1 95 ? -3.380 -21.553 10.998 1.00 37.94 95 PHE A C 1
ATOM 695 O O . PHE A 1 95 ? -4.141 -21.422 10.018 1.00 37.94 95 PHE A O 1
#

pLDDT: mean 78.7, std 18.8, range [26.3, 91.81]

Secondary structure (DSSP, 8-state):
-----EESSHHHHHHHHHTT--EEEEEEEPPGGGHHHHHHHHHTT-EEEEEE-SHHHHHHHHHHHHHHT---EEEESSS-----SS---------

Foldseek 3Di:
DDDADEDCDLVVVVVVVVVVAQHYEHEDADDLVCLVSVVVSVVSNRLYEYEHADPVSLVSNQVVCVVVVHQHRYDYPPPDDGRHPDDDDDDDDDD

Radius of gyration: 13.44 Å; chains: 1; bounding box: 30×32×32 Å

InterPro domains:
  IPR029066 PLP-binding barrel [G3DSA:3.20.20.10] (3-79)
  IPR029066 PLP-binding barrel [SSF51419] (6-77)

Sequence (95 aa):
MIPRPTVSTLAEAEAFAAAGYTNLLYAVGIAPHKLPRAAALMAKGVNLHILLDSEPQATAVAEYGQAHGFAFSVFYRSGLATATGADCRRTATNF